Protein AF-A0A165IG99-F1 (afdb_monomer_lite)

Structure (mmCIF, N/CA/C/O backbone):
data_AF-A0A165IG99-F1
#
_entry.id   AF-A0A165IG99-F1
#
loop_
_atom_site.group_PDB
_atom_site.id
_atom_site.type_symbol
_atom_site.label_atom_id
_atom_site.label_alt_id
_atom_site.label_comp_id
_atom_site.label_asym_id
_atom_site.label_entity_id
_atom_site.label_seq_id
_atom_site.pdbx_PDB_ins_code
_atom_site.Cartn_x
_atom_site.Cartn_y
_atom_site.Cartn_z
_atom_site.occupancy
_atom_site.B_iso_or_equiv
_atom_site.auth_seq_id
_atom_site.auth_comp_id
_atom_site.auth_asym_id
_atom_site.auth_atom_id
_atom_site.pdbx_PDB_model_num
ATOM 1 N N . MET A 1 1 ? 5.168 -0.569 8.658 1.00 81.25 1 MET A N 1
ATOM 2 C CA . MET A 1 1 ? 5.328 -0.849 7.214 1.00 81.25 1 MET A CA 1
ATOM 3 C C . MET A 1 1 ? 5.049 -2.319 6.964 1.00 81.25 1 MET A C 1
ATOM 5 O O . MET A 1 1 ? 5.585 -3.151 7.689 1.00 81.25 1 MET A O 1
ATOM 9 N N . THR A 1 2 ? 4.221 -2.627 5.969 1.00 92.56 2 THR A N 1
ATOM 10 C CA . THR A 1 2 ? 3.714 -3.983 5.684 1.00 92.56 2 THR A CA 1
ATOM 11 C C . THR A 1 2 ? 4.031 -4.360 4.241 1.00 92.56 2 THR A C 1
ATOM 13 O O . THR A 1 2 ? 4.092 -3.487 3.381 1.00 92.56 2 THR A O 1
ATOM 16 N N . ARG A 1 3 ? 4.277 -5.643 3.957 1.00 95.38 3 ARG A N 1
ATOM 17 C CA . ARG A 1 3 ? 4.598 -6.116 2.601 1.00 95.38 3 ARG A CA 1
ATOM 18 C C . ARG A 1 3 ? 3.374 -6.706 1.917 1.00 95.38 3 ARG A C 1
ATOM 20 O O . ARG A 1 3 ? 2.672 -7.504 2.528 1.00 95.38 3 ARG A O 1
ATOM 27 N N . TYR A 1 4 ? 3.191 -6.378 0.643 1.00 95.75 4 TYR A N 1
ATOM 28 C CA . TYR A 1 4 ? 2.146 -6.940 -0.210 1.00 95.75 4 TYR A CA 1
ATOM 29 C C . TYR A 1 4 ? 2.731 -7.358 -1.555 1.00 95.75 4 TYR A C 1
ATOM 31 O O . TYR A 1 4 ? 3.601 -6.681 -2.101 1.00 95.75 4 TYR A O 1
ATOM 39 N N . ASN A 1 5 ? 2.251 -8.479 -2.093 1.00 96.56 5 ASN A N 1
ATOM 40 C CA . ASN A 1 5 ? 2.524 -8.866 -3.471 1.00 96.56 5 ASN A CA 1
ATOM 41 C C . ASN A 1 5 ? 1.335 -8.442 -4.338 1.00 96.56 5 ASN A C 1
ATOM 43 O O . ASN A 1 5 ? 0.285 -9.079 -4.291 1.00 96.56 5 ASN A O 1
ATOM 47 N N . VAL A 1 6 ? 1.488 -7.339 -5.070 1.00 96.25 6 VAL A N 1
ATOM 48 C CA . VAL A 1 6 ? 0.400 -6.707 -5.826 1.00 96.25 6 VAL A CA 1
ATOM 49 C C . VAL A 1 6 ? 0.440 -7.194 -7.280 1.00 96.25 6 VAL A C 1
ATOM 51 O O . VAL A 1 6 ? 1.469 -7.025 -7.945 1.00 96.25 6 VAL A O 1
ATOM 54 N N . PRO A 1 7 ? -0.648 -7.772 -7.821 1.00 95.69 7 PRO A N 1
ATOM 55 C CA . PRO A 1 7 ? -0.703 -8.193 -9.219 1.00 95.69 7 PRO A CA 1
ATOM 56 C C . PRO A 1 7 ? -0.377 -7.045 -10.186 1.00 95.69 7 PRO A C 1
ATOM 58 O O . PRO A 1 7 ? -0.958 -5.964 -10.112 1.00 95.69 7 PRO A O 1
ATOM 61 N N . GLY A 1 8 ? 0.569 -7.271 -11.101 1.00 93.06 8 GLY A N 1
ATOM 62 C CA . GLY A 1 8 ? 1.013 -6.264 -12.074 1.00 93.06 8 GLY A CA 1
ATOM 63 C C . GLY A 1 8 ? 2.001 -5.215 -11.544 1.00 93.06 8 GLY A C 1
ATOM 64 O O . GLY A 1 8 ? 2.508 -4.439 -12.343 1.00 93.06 8 GLY A O 1
ATOM 65 N N . VAL A 1 9 ? 2.321 -5.210 -10.243 1.00 94.00 9 VAL A N 1
ATOM 66 C CA . VAL A 1 9 ? 3.383 -4.361 -9.657 1.00 94.00 9 VAL A CA 1
ATOM 67 C C . VAL A 1 9 ? 4.511 -5.220 -9.081 1.00 94.00 9 VAL A C 1
ATOM 69 O O . VAL A 1 9 ? 5.685 -4.937 -9.308 1.00 94.00 9 VAL A O 1
ATOM 72 N N . GLY A 1 10 ? 4.175 -6.299 -8.370 1.00 95.19 10 GLY A N 1
ATOM 73 C CA . GLY A 1 10 ? 5.110 -7.170 -7.656 1.00 95.19 10 GLY A CA 1
ATOM 74 C C . GLY A 1 10 ? 5.185 -6.862 -6.158 1.00 95.19 10 GLY A C 1
ATOM 75 O O . GLY A 1 10 ? 4.251 -6.317 -5.569 1.00 95.19 10 GLY A O 1
ATOM 76 N N . LEU A 1 11 ? 6.302 -7.238 -5.524 1.00 97.31 11 LEU A N 1
ATOM 77 C CA . LEU A 1 11 ? 6.493 -7.072 -4.083 1.00 97.31 11 LEU A CA 1
ATOM 78 C C . LEU A 1 11 ? 6.754 -5.603 -3.713 1.00 97.31 11 LEU A C 1
ATOM 80 O O . LEU A 1 11 ? 7.777 -5.022 -4.095 1.00 97.31 11 LEU A O 1
ATOM 84 N N . VAL A 1 12 ? 5.858 -5.043 -2.904 1.00 97.06 12 VAL A N 1
ATOM 85 C CA . VAL A 1 12 ? 5.932 -3.674 -2.384 1.00 97.06 12 VAL A CA 1
ATOM 86 C C . VAL A 1 12 ? 5.867 -3.653 -0.858 1.00 97.06 12 VAL A C 1
ATOM 88 O O . VAL A 1 12 ? 5.336 -4.560 -0.215 1.00 97.06 12 VAL A O 1
ATOM 91 N N . VAL A 1 13 ? 6.436 -2.605 -0.278 1.00 97.25 13 VAL A N 1
ATOM 92 C CA . VAL A 1 13 ? 6.347 -2.225 1.128 1.00 97.25 13 VAL A CA 1
ATOM 93 C C . VAL A 1 13 ? 5.451 -0.996 1.198 1.00 97.25 13 VAL A C 1
ATOM 95 O O . VAL A 1 13 ? 5.706 -0.010 0.509 1.00 97.25 13 VAL A O 1
ATOM 98 N N . VAL A 1 14 ? 4.416 -1.047 2.029 1.00 96.31 14 VAL A N 1
ATOM 99 C CA . VAL A 1 14 ? 3.474 0.059 2.210 1.00 96.31 14 VAL A CA 1
ATOM 100 C C . VAL A 1 14 ? 3.541 0.615 3.627 1.00 96.31 14 VAL A C 1
ATOM 102 O O . VAL A 1 14 ? 3.731 -0.129 4.600 1.00 96.31 14 VAL A O 1
ATOM 105 N N . ALA A 1 15 ? 3.386 1.929 3.749 1.00 96.19 15 ALA A N 1
ATOM 106 C CA . ALA A 1 15 ? 3.098 2.597 5.010 1.00 96.19 15 ALA A CA 1
ATOM 107 C C . ALA A 1 15 ? 1.596 2.874 5.081 1.00 96.19 15 ALA A C 1
ATOM 109 O O . ALA A 1 15 ? 1.026 3.439 4.148 1.00 96.19 15 ALA A O 1
ATOM 110 N N . LEU A 1 16 ? 0.979 2.441 6.177 1.00 95.25 16 LEU A N 1
ATOM 111 C CA . LEU A 1 16 ? -0.424 2.688 6.469 1.00 95.25 16 LEU A CA 1
ATOM 112 C C . LEU A 1 16 ? -0.500 3.529 7.734 1.00 95.25 16 LEU A C 1
ATOM 114 O O . LEU A 1 16 ? 0.225 3.243 8.691 1.00 95.25 16 LEU A O 1
ATOM 118 N N . THR A 1 17 ? -1.396 4.504 7.731 1.00 95.06 17 THR A N 1
ATOM 119 C CA . THR A 1 17 ? -1.656 5.359 8.883 1.00 95.06 17 THR A CA 1
ATOM 120 C C . THR A 1 17 ? -3.132 5.285 9.233 1.00 95.06 17 THR A C 1
ATOM 122 O O . THR A 1 17 ? -4.000 5.422 8.375 1.00 95.06 17 THR A O 1
ATOM 125 N N . GLU A 1 18 ? -3.410 5.042 10.508 1.00 94.25 18 GLU A N 1
ATOM 126 C CA . GLU A 1 18 ? -4.764 5.013 11.040 1.00 94.25 18 GLU A CA 1
ATOM 127 C C . GLU A 1 18 ? -5.212 6.442 11.370 1.00 94.25 18 GLU A C 1
ATOM 129 O O . GLU A 1 18 ? -4.554 7.149 12.136 1.00 94.25 18 GLU A O 1
ATOM 134 N N . HIS A 1 19 ? -6.337 6.872 10.805 1.00 92.12 19 HIS A N 1
ATOM 135 C CA . HIS A 1 19 ? -6.983 8.127 11.154 1.00 92.12 19 HIS A CA 1
ATOM 136 C C . HIS A 1 19 ? -8.269 7.859 11.929 1.00 92.12 19 HIS A C 1
ATOM 138 O O . HIS A 1 19 ? -9.177 7.195 11.434 1.00 92.12 19 HIS A O 1
ATOM 144 N N . ARG A 1 20 ? -8.363 8.409 13.142 1.00 92.12 20 ARG A N 1
ATOM 145 C CA . ARG A 1 20 ? -9.545 8.281 13.995 1.00 92.12 20 ARG A CA 1
ATOM 146 C C . ARG A 1 20 ? -10.322 9.590 14.041 1.00 92.12 20 ARG A C 1
ATOM 148 O O . ARG A 1 20 ? -9.821 10.602 14.531 1.00 92.12 20 ARG A O 1
ATOM 155 N N . PHE A 1 21 ? -11.573 9.549 13.605 1.00 90.31 21 PHE A N 1
ATOM 156 C CA . PHE A 1 21 ? -12.483 10.684 13.659 1.00 90.31 21 PHE A CA 1
ATOM 157 C C . PHE A 1 21 ? -13.050 10.827 15.075 1.00 90.31 21 PHE A C 1
ATOM 159 O O . PHE A 1 21 ? -13.870 10.029 15.523 1.00 90.31 21 PHE A O 1
ATOM 166 N N . GLY A 1 22 ? -12.621 11.860 15.806 1.00 87.56 22 GLY A N 1
ATOM 167 C CA . GLY A 1 22 ? -12.982 12.040 17.220 1.00 87.56 22 GLY A 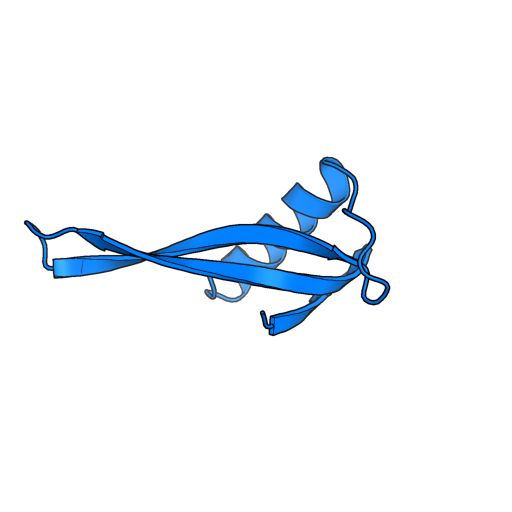CA 1
ATOM 168 C C . GLY A 1 22 ? -14.481 12.225 17.494 1.00 87.56 22 GLY A C 1
ATOM 169 O O . GLY A 1 22 ? -14.935 11.904 18.586 1.00 87.56 22 GLY A O 1
ATOM 170 N N . MET A 1 23 ? -15.254 12.710 16.516 1.00 88.31 23 MET A N 1
ATOM 171 C CA . MET A 1 23 ? -16.697 12.937 16.672 1.00 88.31 23 MET A CA 1
ATOM 172 C C . MET A 1 23 ? -17.540 11.670 16.486 1.00 88.31 23 MET A C 1
ATOM 174 O O . MET A 1 23 ? -18.527 11.499 17.195 1.00 88.31 23 MET A O 1
ATOM 178 N N . THR A 1 24 ? -17.173 10.798 15.543 1.00 88.31 24 THR A N 1
ATOM 179 C CA . THR A 1 24 ? -17.929 9.571 15.225 1.00 88.31 24 THR A CA 1
ATOM 180 C C . THR A 1 24 ? -17.321 8.328 15.871 1.00 88.31 24 THR A C 1
ATOM 182 O O . THR A 1 24 ? -17.989 7.308 16.005 1.00 88.31 24 THR A O 1
ATOM 185 N N . GLY A 1 25 ? -16.057 8.403 16.297 1.00 87.38 25 GLY A N 1
ATOM 186 C CA . GLY A 1 25 ? -15.290 7.251 16.762 1.00 87.38 25 GLY A CA 1
ATOM 187 C C . GLY A 1 25 ? -14.863 6.311 15.635 1.00 87.38 25 GLY A C 1
ATOM 188 O O . GLY A 1 25 ? -14.252 5.286 15.929 1.00 87.38 25 GLY A O 1
ATOM 189 N N . GLU A 1 26 ? -15.163 6.655 14.380 1.00 90.44 26 GLU A N 1
ATOM 190 C CA . GLU A 1 26 ? -14.788 5.881 13.203 1.00 90.44 26 GLU A CA 1
ATOM 191 C C . GLU A 1 26 ? -13.280 5.927 12.981 1.00 90.44 26 GLU A C 1
ATOM 193 O O . GLU A 1 26 ? -12.612 6.936 13.228 1.00 90.44 26 GLU A O 1
ATOM 198 N N . THR A 1 27 ? -12.766 4.818 12.471 1.00 91.31 27 THR A N 1
ATOM 199 C CA . THR A 1 27 ? -11.359 4.637 12.153 1.00 91.31 27 THR A CA 1
ATOM 200 C C . THR A 1 27 ? -11.235 4.347 10.668 1.00 91.31 27 THR A C 1
ATOM 202 O O . THR A 1 27 ? -11.933 3.478 10.149 1.00 91.31 27 THR A O 1
ATOM 205 N N . LEU A 1 28 ? -10.338 5.059 9.994 1.00 91.88 28 LEU A N 1
ATOM 206 C CA . LEU A 1 28 ? -10.051 4.887 8.579 1.00 91.88 28 LEU A CA 1
ATOM 207 C C . LEU A 1 28 ? -8.560 4.622 8.389 1.00 91.88 28 LEU A C 1
ATOM 209 O O . LEU A 1 28 ? -7.716 5.330 8.935 1.00 91.88 28 LEU A O 1
ATOM 213 N N . MET A 1 29 ? -8.239 3.587 7.621 1.00 95.12 29 MET A N 1
ATOM 214 C CA . MET A 1 29 ? -6.863 3.245 7.281 1.00 95.12 29 MET A CA 1
ATOM 215 C C . MET A 1 29 ? -6.477 3.948 5.984 1.00 95.12 29 MET A C 1
ATOM 217 O O . MET A 1 29 ? -7.141 3.801 4.966 1.00 95.12 29 MET A O 1
ATOM 221 N N . LEU A 1 30 ? -5.402 4.729 6.018 1.00 94.12 30 LEU A N 1
ATOM 222 C CA . LEU A 1 30 ? -4.901 5.478 4.870 1.00 94.12 30 LEU A CA 1
ATOM 223 C C . LEU A 1 30 ? -3.616 4.853 4.344 1.00 94.12 30 LEU A C 1
ATOM 225 O O . LEU A 1 30 ? -2.724 4.506 5.120 1.00 94.12 30 LEU A O 1
ATOM 229 N N . LEU A 1 31 ? -3.495 4.776 3.019 1.00 95.88 31 LEU A N 1
ATOM 230 C CA . LEU A 1 31 ? -2.241 4.450 2.350 1.00 95.88 31 LEU A CA 1
ATOM 231 C C . LEU A 1 31 ? -1.376 5.706 2.231 1.00 95.88 31 LEU A C 1
ATOM 233 O O . LEU A 1 31 ? -1.674 6.606 1.455 1.00 95.88 31 LEU A O 1
ATOM 237 N N . GLU A 1 32 ? -0.297 5.762 3.005 1.00 94.56 32 GLU A N 1
ATOM 238 C CA . GLU A 1 32 ? 0.586 6.930 3.065 1.00 94.56 32 GLU A CA 1
ATOM 239 C C . GLU A 1 32 ? 1.703 6.859 2.021 1.00 94.56 32 GLU A C 1
ATOM 241 O O . GLU A 1 32 ? 2.026 7.845 1.362 1.00 94.56 32 GLU A O 1
ATOM 246 N N . SER A 1 33 ? 2.315 5.684 1.850 1.00 95.25 33 SER A N 1
ATOM 247 C CA . SER A 1 33 ? 3.338 5.493 0.823 1.00 95.25 33 SER A CA 1
ATOM 248 C C . SER A 1 33 ? 3.445 4.047 0.362 1.00 95.25 33 SER A C 1
ATOM 250 O O . SER A 1 33 ? 3.142 3.108 1.101 1.00 95.25 33 SER A O 1
ATOM 252 N N . VAL A 1 34 ? 3.921 3.886 -0.873 1.00 97.19 34 VAL A N 1
ATOM 253 C CA . VAL A 1 34 ? 4.237 2.600 -1.495 1.00 97.19 34 VAL A CA 1
ATOM 254 C C . VAL A 1 34 ? 5.661 2.673 -2.027 1.00 97.19 34 VAL A C 1
ATOM 256 O O . VAL A 1 34 ? 6.023 3.589 -2.767 1.00 97.19 34 VAL A O 1
ATOM 259 N N . GLN A 1 35 ? 6.477 1.698 -1.654 1.00 97.56 35 GLN A N 1
ATOM 260 C CA . GLN A 1 35 ? 7.845 1.555 -2.128 1.00 97.56 35 GLN A CA 1
ATOM 261 C C . GLN A 1 35 ? 8.072 0.121 -2.589 1.00 97.56 35 GLN A C 1
ATOM 263 O O . GLN A 1 35 ? 7.465 -0.826 -2.096 1.00 97.56 35 GLN A O 1
ATOM 268 N N . ARG A 1 36 ? 8.981 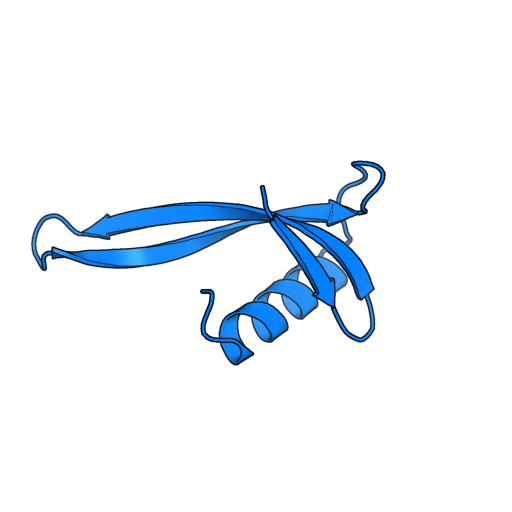-0.067 -3.533 1.00 95.50 36 ARG A N 1
ATOM 269 C CA . ARG A 1 36 ? 9.522 -1.377 -3.882 1.00 95.50 36 ARG A CA 1
ATOM 270 C C . ARG A 1 36 ? 10.228 -1.989 -2.671 1.00 95.50 36 ARG A C 1
ATOM 272 O O . ARG A 1 36 ? 10.679 -1.288 -1.768 1.00 95.50 36 ARG A O 1
ATOM 279 N N . ALA A 1 37 ? 10.408 -3.308 -2.678 1.00 91.06 37 ALA A N 1
ATOM 280 C CA . ALA A 1 37 ? 11.123 -4.012 -1.609 1.00 91.06 37 ALA A CA 1
ATOM 281 C C . ALA A 1 37 ? 12.571 -3.526 -1.370 1.00 91.06 37 ALA A C 1
ATOM 283 O O . ALA A 1 37 ? 13.115 -3.757 -0.294 1.00 91.06 37 ALA A O 1
ATOM 284 N N . ASN A 1 38 ? 13.179 -2.848 -2.347 1.00 91.81 38 ASN A N 1
ATOM 285 C CA . ASN A 1 38 ? 14.507 -2.235 -2.253 1.00 91.81 38 ASN A CA 1
ATOM 286 C C . ASN A 1 38 ? 14.485 -0.764 -1.776 1.00 91.81 38 ASN A C 1
ATOM 288 O O . ASN A 1 38 ? 15.525 -0.115 -1.806 1.00 91.81 38 ASN A O 1
ATOM 292 N N . GLY A 1 39 ? 13.327 -0.232 -1.365 1.00 92.25 39 GLY A N 1
ATOM 293 C CA . GLY A 1 39 ? 13.170 1.136 -0.852 1.00 92.25 39 GLY A CA 1
ATOM 294 C C . GLY A 1 39 ? 12.973 2.216 -1.921 1.00 92.25 39 GLY A C 1
ATOM 295 O O . GLY A 1 39 ? 12.860 3.392 -1.591 1.00 92.25 39 GLY A O 1
ATOM 296 N N . VAL A 1 40 ? 12.915 1.848 -3.204 1.00 94.31 40 VAL A N 1
ATOM 297 C CA . VAL A 1 40 ? 12.649 2.806 -4.288 1.00 94.31 40 VAL A CA 1
ATOM 298 C C . VAL A 1 40 ? 11.147 3.120 -4.344 1.00 94.31 40 VAL A C 1
ATOM 300 O O . VAL A 1 40 ? 10.351 2.178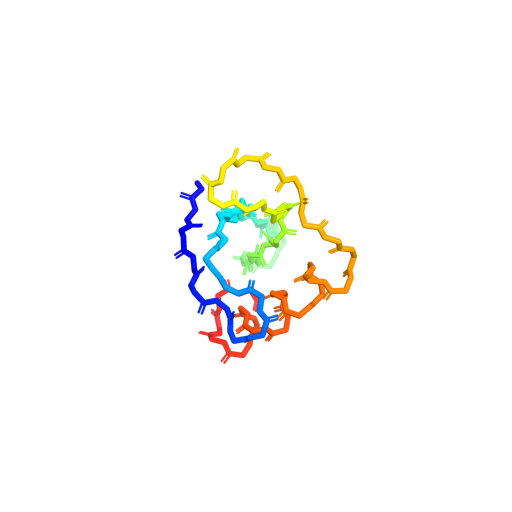 -4.372 1.00 94.31 40 VAL A O 1
ATOM 303 N N . PRO A 1 41 ? 10.718 4.395 -4.385 1.00 94.75 41 PRO A N 1
ATOM 304 C CA . PRO A 1 41 ? 9.312 4.745 -4.591 1.00 94.75 41 PRO A CA 1
ATOM 305 C C . PRO A 1 41 ? 8.758 4.145 -5.887 1.00 94.75 41 PRO A C 1
ATOM 307 O O . PRO A 1 41 ? 9.455 4.082 -6.900 1.00 94.75 41 PRO A O 1
ATOM 310 N N . VAL A 1 42 ? 7.505 3.694 -5.862 1.00 96.12 42 VAL A N 1
ATOM 311 C CA 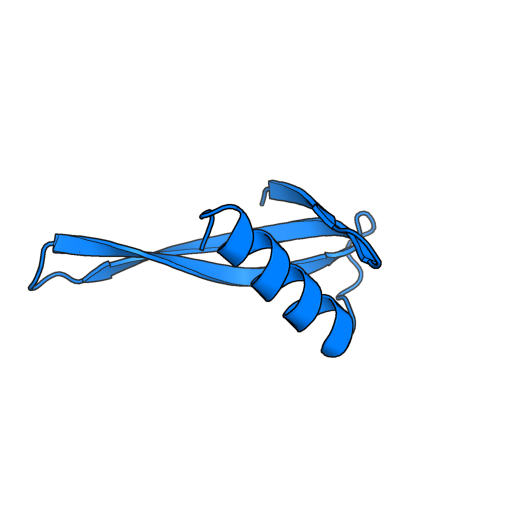. VAL A 1 42 ? 6.827 3.213 -7.077 1.00 96.12 42 VAL A CA 1
ATOM 312 C C . VAL A 1 42 ? 6.360 4.383 -7.950 1.00 96.12 42 VAL A C 1
ATOM 314 O O . VAL A 1 42 ? 6.279 5.522 -7.486 1.00 96.12 42 VAL A O 1
ATOM 317 N N . SER A 1 43 ? 6.041 4.112 -9.218 1.00 96.94 43 SER A N 1
ATOM 318 C CA . SER A 1 43 ? 5.413 5.122 -10.080 1.00 96.94 43 SER A CA 1
ATOM 319 C C . SER A 1 43 ? 3.992 5.465 -9.603 1.00 96.94 43 SER A C 1
ATOM 321 O O . SER A 1 43 ? 3.389 4.720 -8.831 1.00 96.94 43 SER A O 1
ATOM 323 N N . ALA A 1 44 ? 3.420 6.572 -10.085 1.00 96.31 44 ALA A N 1
ATOM 324 C CA . ALA A 1 44 ? 2.048 6.953 -9.734 1.00 96.31 44 ALA A CA 1
ATOM 325 C C . ALA A 1 44 ? 1.008 5.896 -10.161 1.00 96.31 44 ALA A C 1
ATOM 327 O O . ALA A 1 44 ? 0.084 5.610 -9.406 1.00 96.31 44 ALA A O 1
ATOM 328 N N . GLU A 1 45 ? 1.186 5.263 -11.328 1.00 97.00 45 GLU A N 1
ATOM 329 C CA . GLU A 1 45 ? 0.310 4.169 -11.779 1.00 97.00 45 GLU A CA 1
ATOM 330 C C . GLU A 1 45 ? 0.394 2.962 -10.834 1.00 97.00 45 GLU A C 1
ATOM 332 O O . GLU A 1 45 ? -0.617 2.374 -10.454 1.00 97.00 45 GLU A O 1
ATOM 337 N N . GLU A 1 46 ? 1.607 2.594 -10.428 1.00 97.00 46 GLU A N 1
ATOM 338 C CA . GLU A 1 46 ? 1.838 1.473 -9.517 1.00 97.00 46 GLU A CA 1
ATOM 339 C C . GLU A 1 46 ? 1.317 1.758 -8.108 1.00 97.00 46 GLU A C 1
ATOM 341 O O . GLU A 1 46 ? 0.829 0.845 -7.435 1.00 97.00 46 GLU A O 1
ATOM 346 N N . HIS A 1 47 ? 1.390 3.0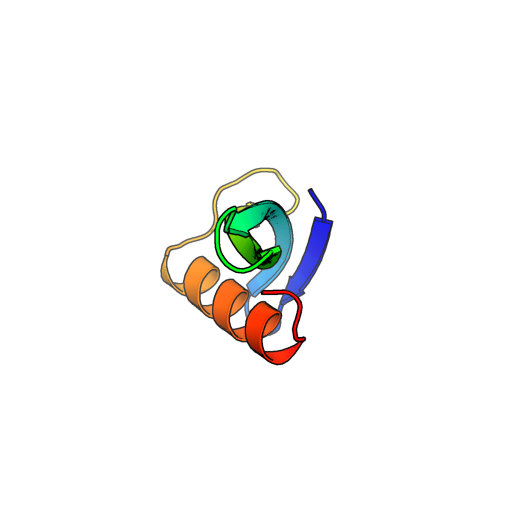17 -7.673 1.00 97.12 47 HIS A N 1
ATOM 347 C CA . HIS A 1 47 ? 0.794 3.470 -6.425 1.00 97.12 47 HIS A CA 1
ATOM 348 C C . HIS A 1 47 ? -0.722 3.279 -6.462 1.00 97.12 47 HIS A C 1
ATOM 350 O O . HIS A 1 47 ? -1.269 2.610 -5.590 1.00 97.12 47 HIS A O 1
ATOM 356 N N . GLU A 1 48 ? -1.390 3.803 -7.489 1.00 97.25 48 GLU A N 1
ATOM 357 C CA . GLU A 1 48 ? -2.844 3.709 -7.641 1.00 97.25 48 GLU A CA 1
ATOM 358 C C . GLU A 1 48 ? -3.307 2.249 -7.751 1.00 97.25 48 GLU A C 1
ATOM 360 O O . GLU A 1 48 ? -4.237 1.821 -7.069 1.00 97.25 48 GLU A O 1
ATOM 365 N N . ARG A 1 49 ? -2.592 1.425 -8.524 1.00 97.44 49 ARG A N 1
ATOM 366 C CA . ARG A 1 49 ? -2.867 -0.016 -8.622 1.00 97.44 49 ARG A CA 1
ATOM 367 C C . ARG A 1 49 ? -2.724 -0.724 -7.273 1.00 97.44 49 ARG A C 1
ATOM 369 O O . ARG A 1 49 ? -3.511 -1.614 -6.956 1.00 97.44 49 ARG A O 1
ATOM 376 N N . THR A 1 50 ? -1.738 -0.326 -6.469 1.00 97.12 50 THR A N 1
ATOM 377 C CA . THR A 1 50 ? -1.567 -0.829 -5.099 1.00 97.12 50 THR A CA 1
ATOM 378 C C . THR A 1 50 ? -2.714 -0.376 -4.199 1.00 97.12 50 THR A C 1
ATOM 380 O O . THR A 1 50 ? -3.247 -1.201 -3.461 1.00 97.12 50 THR A O 1
ATOM 383 N N . ALA A 1 51 ? -3.138 0.887 -4.289 1.00 97.12 51 ALA A N 1
ATOM 384 C CA . ALA A 1 51 ? -4.267 1.418 -3.529 1.00 97.12 51 ALA A CA 1
ATOM 385 C C . ALA A 1 51 ? -5.562 0.650 -3.834 1.00 97.12 51 ALA A C 1
ATOM 387 O O . ALA A 1 51 ? -6.206 0.138 -2.922 1.00 97.12 51 ALA A O 1
ATOM 388 N N . GLN A 1 52 ? -5.886 0.464 -5.116 1.00 97.44 52 GLN A N 1
ATOM 389 C CA . GLN A 1 52 ? -7.062 -0.297 -5.551 1.00 97.44 52 GLN A CA 1
ATOM 390 C C . GLN A 1 52 ? -7.019 -1.752 -5.081 1.00 97.44 52 GLN A C 1
ATOM 392 O O . GLN A 1 52 ? -8.032 -2.296 -4.641 1.00 97.44 52 GLN A O 1
ATOM 397 N N . TYR A 1 53 ? -5.844 -2.383 -5.136 1.00 97.75 53 TYR A N 1
ATOM 398 C CA . TYR A 1 53 ? -5.663 -3.743 -4.642 1.00 97.75 53 TYR A CA 1
ATOM 399 C C . TYR A 1 53 ? -5.885 -3.844 -3.126 1.00 97.75 53 TYR A C 1
ATOM 401 O O . TYR A 1 53 ? -6.591 -4.740 -2.671 1.00 97.75 53 TYR A O 1
ATOM 409 N N . LEU A 1 54 ? -5.324 -2.922 -2.339 1.00 96.38 54 LEU A N 1
ATOM 410 C CA . LEU A 1 54 ? -5.496 -2.908 -0.883 1.00 96.38 54 LEU A CA 1
ATOM 411 C C . LEU A 1 54 ? -6.935 -2.595 -0.469 1.00 96.38 54 LEU A C 1
ATOM 413 O O . LEU A 1 54 ? -7.440 -3.221 0.463 1.00 96.38 54 LEU A O 1
ATOM 417 N N . HIS A 1 55 ? -7.606 -1.703 -1.195 1.00 96.50 55 HIS A N 1
ATOM 418 C CA . HIS A 1 55 ? -9.022 -1.419 -0.996 1.00 96.50 55 HIS A CA 1
ATOM 419 C C . HIS A 1 55 ? -9.887 -2.653 -1.285 1.00 96.50 55 HIS A C 1
ATOM 421 O O . HIS A 1 55 ? -10.756 -3.018 -0.499 1.00 96.50 55 HIS A O 1
ATOM 427 N N . ALA A 1 56 ? -9.601 -3.384 -2.369 1.00 97.06 56 ALA A N 1
ATOM 428 C CA . ALA A 1 56 ? -10.295 -4.636 -2.681 1.00 97.06 56 ALA A CA 1
ATOM 429 C C . ALA A 1 56 ? -10.082 -5.737 -1.621 1.00 97.06 56 ALA A C 1
ATOM 431 O O . ALA A 1 56 ? -10.928 -6.617 -1.472 1.00 97.06 56 ALA A O 1
ATOM 432 N N . LEU A 1 57 ? -8.972 -5.689 -0.876 1.00 95.25 57 LEU A N 1
ATOM 433 C CA . LEU A 1 57 ? -8.701 -6.578 0.258 1.00 95.25 57 LEU A CA 1
ATOM 434 C C . LEU A 1 57 ? -9.320 -6.097 1.583 1.00 95.25 57 LEU A C 1
ATOM 436 O O . LEU A 1 57 ? -9.209 -6.809 2.581 1.00 95.25 57 LEU A O 1
ATOM 440 N N . GLY A 1 58 ? -9.942 -4.915 1.617 1.00 94.31 58 GLY A N 1
ATOM 441 C CA . GLY A 1 58 ? -10.485 -4.310 2.837 1.00 94.31 58 GLY A CA 1
ATOM 442 C C . GLY A 1 58 ? -9.413 -3.846 3.826 1.00 94.31 58 GLY A C 1
ATOM 443 O O . GLY A 1 58 ? -9.664 -3.808 5.028 1.00 94.31 58 GLY A O 1
ATOM 444 N N . VAL A 1 59 ? -8.201 -3.552 3.342 1.00 93.81 59 VAL A N 1
ATOM 445 C CA . VAL A 1 59 ? -7.099 -3.029 4.169 1.00 93.81 59 VAL A CA 1
ATOM 446 C C . VAL A 1 59 ? -7.215 -1.516 4.360 1.00 93.81 59 VAL A C 1
ATOM 448 O O . VAL A 1 59 ? -6.877 -1.018 5.435 1.00 93.81 59 VAL A O 1
ATOM 451 N N . ILE A 1 60 ? -7.649 -0.807 3.313 1.00 92.50 60 ILE A N 1
ATOM 452 C CA . ILE A 1 60 ? -7.910 0.639 3.283 1.00 92.50 60 ILE A CA 1
ATOM 453 C C . ILE A 1 60 ? -9.292 0.911 2.699 1.00 92.50 60 ILE A C 1
ATOM 455 O O . ILE A 1 60 ? -9.775 0.034 1.949 1.00 92.50 60 ILE A O 1
#

Foldseek 3Di:
DDWDQFPPQGIKDWDWDWDADPVPRDIDIDTPAIAHPVRHGDDPVSVVSVVVRCVVVVND

Secondary structure (DSSP, 8-state):
-EEEEETTTEEEEEEEEEEE-TTT--EEEEEEEEEETTSPBPPHHHHHHHHHHHHHTT--

Sequence (60 aa):
MTRYNVPGVGLVVVALTEHRFGMTGETLMLL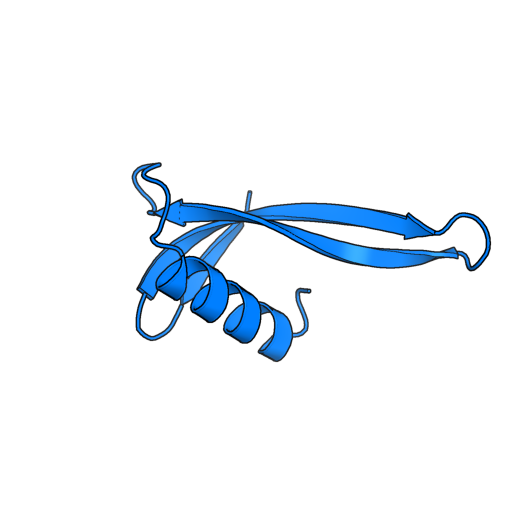ESVQRANGVPVSAEEHERTAQYLHALGVI

pLDDT: mean 94.4, std 3.17, range [81.25, 97.75]

Radius of gyration: 12.31 Å; chains: 1; bounding box: 32×22×29 Å